Protein AF-A0A936LCN2-F1 (afdb_monomer_lite)

Sequence (114 aa):
MKDAREANDRAAILAAVRLNWRLWTIFQAELLDPNCMVPESVRANVLSLANFVDKHSVELVARPVPDKLDILISINRELAGGLNEIPEPASNDIAAAAPATRPAPAFASLTVSA

Radius of gyration: 26.69 Å; chains: 1; bounding box: 96×31×36 Å

pLDDT: mean 84.43, std 20.18, range [43.97, 98.38]

Structure (mmCIF, N/CA/C/O backbone):
data_AF-A0A936LCN2-F1
#
_entry.id   AF-A0A936LCN2-F1
#
loop_
_atom_site.group_PDB
_atom_site.id
_atom_site.type_symbol
_atom_site.label_atom_id
_atom_site.label_alt_id
_atom_site.label_comp_id
_atom_site.label_asym_id
_atom_site.label_entity_id
_atom_site.label_seq_id
_atom_site.pdbx_PDB_ins_code
_atom_site.Cartn_x
_atom_site.Cartn_y
_atom_site.Cartn_z
_atom_site.occupancy
_atom_site.B_iso_or_equiv
_atom_site.auth_seq_id
_atom_site.auth_comp_id
_atom_site.auth_asym_id
_atom_site.auth_atom_id
_atom_site.pdbx_PDB_model_num
ATOM 1 N N . MET A 1 1 ? 10.612 3.606 -1.854 1.00 94.06 1 MET A N 1
ATOM 2 C CA . MET A 1 1 ? 9.731 3.416 -3.035 1.00 94.06 1 MET A CA 1
ATOM 3 C C . MET A 1 1 ? 9.926 4.505 -4.080 1.00 94.06 1 MET A C 1
ATOM 5 O O . MET A 1 1 ? 10.122 4.135 -5.225 1.00 94.06 1 MET A O 1
ATOM 9 N N . LYS A 1 2 ? 9.922 5.800 -3.722 1.00 95.94 2 LYS A N 1
ATOM 10 C CA . LYS A 1 2 ? 10.178 6.896 -4.676 1.00 95.94 2 LYS A CA 1
ATOM 11 C C . LYS A 1 2 ? 11.494 6.719 -5.448 1.00 95.94 2 LYS A C 1
ATOM 13 O O . LYS A 1 2 ? 11.465 6.673 -6.668 1.00 95.94 2 LYS A O 1
ATOM 18 N N . ASP A 1 3 ? 12.595 6.473 -4.746 1.00 96.12 3 ASP A N 1
ATOM 19 C CA . ASP A 1 3 ? 13.901 6.280 -5.393 1.00 96.12 3 ASP A CA 1
ATOM 20 C C . ASP A 1 3 ? 13.902 5.069 -6.343 1.00 96.12 3 ASP A C 1
ATOM 22 O O . ASP A 1 3 ? 14.436 5.129 -7.442 1.00 96.12 3 ASP A O 1
ATOM 26 N N . ALA A 1 4 ? 13.227 3.978 -5.960 1.00 95.81 4 ALA A N 1
ATOM 27 C CA . ALA A 1 4 ? 13.077 2.791 -6.806 1.00 95.81 4 ALA A CA 1
ATOM 28 C C . ALA A 1 4 ? 12.235 3.063 -8.066 1.00 95.81 4 ALA A C 1
ATOM 30 O O . ALA A 1 4 ? 12.516 2.503 -9.124 1.00 95.81 4 ALA A O 1
ATOM 31 N N . ARG A 1 5 ? 11.216 3.926 -7.960 1.00 95.44 5 ARG A N 1
ATOM 32 C CA . ARG A 1 5 ? 10.415 4.389 -9.099 1.00 95.44 5 ARG A CA 1
ATOM 33 C C . ARG A 1 5 ? 11.269 5.208 -10.066 1.00 95.44 5 ARG A C 1
ATOM 35 O O . ARG A 1 5 ? 11.218 4.964 -11.264 1.00 95.44 5 ARG A O 1
ATOM 42 N N . GLU A 1 6 ? 12.040 6.162 -9.550 1.00 96.00 6 GLU A N 1
ATOM 43 C CA . GLU A 1 6 ? 12.885 7.058 -10.352 1.00 96.00 6 GLU A CA 1
ATOM 44 C C . GLU A 1 6 ? 14.044 6.317 -11.023 1.00 96.00 6 GLU A C 1
ATOM 46 O O . GLU A 1 6 ? 14.329 6.555 -12.194 1.00 96.00 6 GLU A O 1
ATOM 51 N N . ALA A 1 7 ? 14.665 5.371 -10.315 1.00 93.62 7 ALA A N 1
ATOM 52 C CA . ALA A 1 7 ? 15.737 4.543 -10.856 1.00 93.62 7 ALA A CA 1
ATOM 53 C C . ALA A 1 7 ? 15.267 3.606 -11.984 1.00 93.62 7 ALA A C 1
ATOM 55 O O . ALA A 1 7 ? 16.095 3.163 -12.776 1.00 93.62 7 ALA A O 1
ATOM 56 N N . ASN A 1 8 ? 13.965 3.285 -12.047 1.00 93.44 8 ASN A N 1
ATOM 57 C CA . ASN A 1 8 ? 13.386 2.317 -12.988 1.00 93.44 8 ASN A CA 1
ATOM 58 C C . ASN A 1 8 ? 14.168 0.985 -13.030 1.00 93.44 8 ASN A C 1
ATOM 60 O O . ASN A 1 8 ? 14.323 0.345 -14.070 1.00 93.44 8 ASN A O 1
ATOM 64 N N . ASP A 1 9 ? 14.684 0.570 -11.874 1.00 95.06 9 ASP A N 1
ATOM 65 C CA . ASP A 1 9 ? 15.412 -0.681 -11.728 1.00 95.06 9 ASP A CA 1
ATOM 66 C C . ASP A 1 9 ? 14.488 -1.765 -11.172 1.00 95.06 9 ASP A C 1
ATOM 68 O O . ASP A 1 9 ? 13.860 -1.617 -10.119 1.00 95.06 9 ASP A O 1
ATOM 72 N N . ARG A 1 10 ? 14.424 -2.900 -11.871 1.00 95.75 10 ARG A N 1
ATOM 73 C CA . ARG A 1 10 ? 13.531 -4.004 -11.510 1.00 95.75 10 ARG A CA 1
ATOM 74 C C . ARG A 1 10 ? 13.813 -4.531 -10.103 1.00 95.75 10 ARG A C 1
ATOM 76 O O . ARG A 1 10 ? 12.866 -4.835 -9.373 1.00 95.75 10 ARG A O 1
ATOM 83 N N . ALA A 1 11 ? 15.084 -4.693 -9.739 1.00 96.88 11 ALA A N 1
ATOM 84 C CA . ALA A 1 11 ? 15.455 -5.255 -8.445 1.00 96.88 11 ALA A CA 1
ATOM 85 C C . ALA A 1 11 ? 15.098 -4.288 -7.308 1.00 96.88 11 ALA A C 1
ATOM 87 O O . ALA A 1 11 ? 14.497 -4.707 -6.316 1.00 96.88 11 ALA A O 1
ATOM 88 N N . ALA A 1 12 ? 15.368 -2.995 -7.493 1.00 97.50 12 ALA A N 1
ATOM 89 C CA . ALA A 1 12 ? 14.985 -1.935 -6.571 1.00 97.50 12 ALA A CA 1
ATOM 90 C C . ALA A 1 12 ? 13.463 -1.854 -6.389 1.00 97.50 12 ALA A C 1
ATOM 92 O O . ALA A 1 12 ? 12.988 -1.756 -5.256 1.00 97.50 12 ALA A O 1
ATOM 93 N N . ILE A 1 13 ? 12.685 -1.953 -7.474 1.00 97.88 13 ILE A N 1
ATOM 94 C CA . ILE A 1 13 ? 11.214 -1.970 -7.417 1.00 97.88 13 ILE A CA 1
ATOM 95 C C . ILE A 1 13 ? 10.730 -3.165 -6.595 1.00 97.88 13 ILE A C 1
ATOM 97 O O . ILE A 1 13 ? 9.956 -2.990 -5.655 1.00 97.88 13 ILE A O 1
ATOM 101 N N . LEU A 1 14 ? 11.216 -4.373 -6.892 1.00 98.19 14 LEU A N 1
ATOM 102 C CA . LEU A 1 14 ? 10.829 -5.583 -6.161 1.00 98.19 14 LEU A CA 1
ATOM 103 C C . LEU A 1 14 ? 11.187 -5.503 -4.675 1.00 98.19 14 LEU A C 1
ATOM 105 O O . LEU A 1 14 ? 10.369 -5.868 -3.828 1.00 98.19 14 LEU A O 1
ATOM 109 N N . ALA A 1 15 ? 12.386 -5.019 -4.350 1.00 98.12 15 ALA A N 1
ATOM 110 C CA . ALA A 1 15 ? 12.816 -4.834 -2.970 1.00 98.12 15 ALA A CA 1
ATOM 111 C C . ALA A 1 15 ? 11.921 -3.823 -2.238 1.00 98.12 15 ALA A C 1
ATOM 113 O O . ALA A 1 15 ? 11.460 -4.092 -1.127 1.00 98.12 15 ALA A O 1
ATOM 114 N N . ALA A 1 16 ? 11.616 -2.694 -2.880 1.00 98.12 16 ALA A N 1
ATOM 115 C CA . ALA A 1 16 ? 10.785 -1.651 -2.298 1.00 98.12 16 ALA A CA 1
ATOM 116 C C . ALA A 1 16 ? 9.329 -2.105 -2.090 1.00 98.12 16 ALA A C 1
ATOM 118 O O . ALA A 1 16 ? 8.764 -1.826 -1.032 1.00 98.12 16 ALA A O 1
ATOM 119 N N . VAL A 1 17 ? 8.747 -2.835 -3.049 1.00 98.31 17 VAL A N 1
ATOM 120 C CA . VAL A 1 17 ? 7.390 -3.402 -2.933 1.00 98.31 17 VAL A CA 1
ATOM 121 C C . VAL A 1 17 ? 7.335 -4.439 -1.820 1.00 98.31 17 VAL A C 1
ATOM 123 O O . VAL A 1 17 ? 6.449 -4.370 -0.980 1.00 98.31 17 VAL A O 1
ATOM 126 N N . ARG A 1 18 ? 8.300 -5.364 -1.743 1.00 98.31 18 ARG A N 1
ATOM 127 C CA . ARG A 1 18 ? 8.331 -6.385 -0.679 1.00 98.31 18 ARG A CA 1
ATOM 128 C C . ARG A 1 18 ? 8.463 -5.773 0.710 1.00 98.31 18 ARG A C 1
ATOM 130 O O . ARG A 1 18 ? 7.805 -6.227 1.643 1.00 98.31 18 ARG A O 1
ATOM 137 N N . LEU A 1 19 ? 9.300 -4.745 0.848 1.00 98.19 19 LEU A N 1
ATOM 138 C CA . LEU A 1 19 ? 9.444 -4.026 2.109 1.00 98.19 19 LEU A CA 1
ATOM 139 C C . LEU A 1 19 ? 8.142 -3.313 2.495 1.00 98.19 19 LEU A C 1
ATOM 141 O O . LEU A 1 19 ? 7.707 -3.420 3.639 1.00 98.19 19 LEU A O 1
ATOM 145 N N . ASN A 1 20 ? 7.513 -2.613 1.547 1.00 98.12 20 ASN A N 1
ATOM 146 C CA . ASN A 1 20 ? 6.236 -1.948 1.788 1.00 98.12 20 ASN A CA 1
ATOM 147 C C . ASN A 1 20 ? 5.130 -2.948 2.145 1.00 98.12 20 ASN A C 1
ATOM 149 O O . ASN A 1 20 ? 4.389 -2.718 3.094 1.00 98.12 20 ASN A O 1
ATOM 153 N N . TRP A 1 21 ? 5.064 -4.073 1.441 1.00 98.25 21 TRP A N 1
ATOM 154 C CA . TRP A 1 21 ? 4.069 -5.103 1.691 1.00 98.25 21 TRP A CA 1
ATOM 155 C C . TRP A 1 21 ? 4.212 -5.699 3.097 1.00 98.25 21 TRP A C 1
ATOM 157 O O . TRP A 1 21 ? 3.233 -5.774 3.833 1.00 98.25 21 TRP A O 1
ATOM 167 N N . ARG A 1 22 ? 5.445 -5.994 3.535 1.00 98.38 22 ARG A N 1
ATOM 168 C CA . ARG A 1 22 ? 5.717 -6.447 4.909 1.00 98.38 22 ARG A CA 1
ATOM 169 C C . ARG A 1 22 ? 5.224 -5.452 5.964 1.00 98.38 22 ARG A C 1
ATOM 171 O O . ARG A 1 22 ? 4.702 -5.879 6.988 1.00 98.38 22 ARG A O 1
ATOM 178 N N . LEU A 1 23 ? 5.399 -4.148 5.736 1.00 98.00 23 LEU A N 1
ATOM 179 C CA . LEU A 1 23 ? 4.895 -3.115 6.647 1.00 98.00 23 LEU A CA 1
ATOM 180 C C . LEU A 1 23 ? 3.365 -3.172 6.760 1.00 98.00 23 LEU A C 1
ATOM 182 O O . LEU A 1 23 ? 2.827 -3.124 7.862 1.00 98.00 23 LEU A O 1
ATOM 186 N N . TRP A 1 24 ? 2.670 -3.329 5.636 1.00 98.12 24 TRP A N 1
ATOM 187 C CA . TRP A 1 24 ? 1.212 -3.431 5.619 1.00 98.12 24 TRP A CA 1
ATOM 188 C C . TRP A 1 24 ? 0.689 -4.700 6.294 1.00 98.12 24 TRP A C 1
ATOM 190 O O . TRP A 1 24 ? -0.311 -4.627 7.005 1.00 98.12 24 TRP A O 1
ATOM 200 N N . THR A 1 25 ? 1.395 -5.828 6.183 1.00 97.62 25 THR A N 1
ATOM 201 C CA . THR A 1 25 ? 1.055 -7.046 6.937 1.00 97.62 25 THR A CA 1
ATOM 202 C C . THR A 1 25 ? 1.156 -6.835 8.450 1.00 97.62 25 THR A C 1
ATOM 204 O O . THR A 1 25 ? 0.352 -7.382 9.201 1.00 97.62 25 THR A O 1
ATOM 207 N N . ILE A 1 26 ? 2.107 -6.016 8.914 1.00 97.44 26 ILE A N 1
ATOM 208 C CA . ILE A 1 26 ? 2.208 -5.653 10.335 1.00 97.44 26 ILE A CA 1
ATOM 209 C C . ILE A 1 26 ? 0.992 -4.815 10.746 1.00 97.44 26 ILE A C 1
ATOM 211 O O . ILE A 1 26 ? 0.341 -5.150 11.728 1.00 97.44 26 ILE A O 1
ATOM 215 N N . PHE A 1 27 ? 0.620 -3.789 9.969 1.00 95.69 27 PHE A N 1
ATOM 216 C CA . PHE A 1 27 ? -0.598 -3.019 10.250 1.00 95.69 27 PHE A CA 1
ATOM 217 C C . PHE A 1 27 ? -1.851 -3.897 10.282 1.00 95.69 27 PHE A C 1
ATOM 219 O O . PHE A 1 27 ? -2.667 -3.747 11.185 1.00 95.69 27 PHE A O 1
ATOM 226 N N . GLN A 1 28 ? -2.000 -4.836 9.346 1.00 97.38 28 GLN A N 1
ATOM 227 C CA . GLN A 1 28 ? -3.118 -5.781 9.365 1.00 97.38 28 GLN A CA 1
ATOM 228 C C . GLN A 1 28 ? -3.140 -6.620 10.640 1.00 97.38 28 GLN A C 1
ATOM 230 O O . GLN A 1 28 ? -4.201 -6.749 11.243 1.00 97.38 28 GLN A O 1
ATOM 235 N N . ALA A 1 29 ? -1.996 -7.168 11.059 1.00 97.50 29 ALA A N 1
ATOM 236 C CA . ALA A 1 29 ? -1.911 -7.979 12.270 1.00 97.50 29 ALA A CA 1
ATOM 237 C C . ALA A 1 29 ? -2.342 -7.186 13.516 1.00 97.50 29 ALA A C 1
ATOM 239 O O . ALA A 1 29 ? -3.202 -7.650 14.260 1.00 97.50 29 ALA A O 1
ATOM 240 N N . GLU A 1 30 ? -1.829 -5.964 13.686 1.00 96.75 30 GLU A N 1
ATOM 241 C CA . GLU A 1 30 ? -2.176 -5.090 14.817 1.00 96.75 30 GLU A CA 1
ATOM 242 C C . GLU A 1 30 ? -3.654 -4.658 14.796 1.00 96.75 30 GLU A C 1
ATOM 244 O O . GLU A 1 30 ? -4.318 -4.590 15.829 1.00 96.75 30 GLU A O 1
ATOM 249 N N . LEU A 1 31 ? -4.209 -4.378 13.612 1.00 96.31 31 LEU A N 1
ATOM 250 C CA . LEU A 1 31 ? -5.609 -3.966 13.464 1.00 96.31 31 LEU A CA 1
ATOM 251 C C . LEU A 1 31 ? -6.599 -5.121 13.637 1.00 96.31 31 LEU A C 1
ATOM 253 O O . LEU A 1 31 ? -7.771 -4.871 13.935 1.00 96.31 31 LEU A O 1
ATOM 257 N N . LEU A 1 32 ? -6.161 -6.362 13.429 1.00 96.00 32 LEU A N 1
ATOM 258 C CA . LEU A 1 32 ? -6.958 -7.569 13.648 1.00 96.00 32 LEU A CA 1
ATOM 259 C C . LEU A 1 32 ? -6.882 -8.075 15.092 1.00 96.00 32 LEU A C 1
ATOM 261 O O . LEU A 1 32 ? -7.678 -8.945 15.449 1.00 96.00 32 LEU A O 1
ATOM 265 N N . ASP A 1 33 ? -5.993 -7.527 15.927 1.00 96.50 33 ASP A N 1
ATOM 266 C CA . ASP A 1 33 ? -5.937 -7.882 17.344 1.00 96.50 33 ASP A CA 1
ATOM 267 C C . ASP A 1 33 ? -7.299 -7.597 18.021 1.00 96.50 33 ASP A C 1
ATOM 269 O O . ASP A 1 33 ? -7.857 -6.499 17.865 1.00 96.50 33 ASP A O 1
ATOM 273 N N . PRO A 1 34 ? -7.869 -8.560 18.772 1.00 93.69 34 PRO A N 1
ATOM 274 C CA . PRO A 1 34 ? -9.126 -8.363 19.496 1.00 93.69 34 PRO A CA 1
ATOM 275 C C . PRO A 1 34 ? -9.100 -7.200 20.498 1.00 93.69 34 PRO A C 1
ATOM 277 O O . PRO A 1 34 ? -10.148 -6.633 20.796 1.00 93.69 34 PRO A O 1
ATOM 280 N N . ASN A 1 35 ? -7.920 -6.831 20.996 1.00 95.31 35 ASN A N 1
ATOM 281 C CA . ASN A 1 35 ? -7.695 -5.763 21.969 1.00 95.31 35 ASN A CA 1
ATOM 282 C C . ASN A 1 35 ? -7.287 -4.433 21.312 1.00 95.31 35 ASN A C 1
ATOM 284 O O . ASN A 1 35 ? -6.910 -3.492 22.014 1.00 95.31 35 ASN A O 1
ATOM 288 N N . CYS A 1 36 ? -7.340 -4.332 19.980 1.00 93.44 36 CYS A N 1
ATOM 289 C CA . CYS A 1 36 ? -7.002 -3.110 19.257 1.00 93.44 36 CYS A CA 1
ATOM 290 C C . CYS A 1 36 ? -7.894 -1.934 19.704 1.00 93.44 36 CYS A C 1
ATOM 292 O O . CYS A 1 36 ? -9.119 -1.986 19.592 1.00 93.44 36 CYS A O 1
ATOM 294 N N . MET A 1 37 ? -7.268 -0.851 20.173 1.00 94.25 37 MET A N 1
ATOM 295 C CA . MET A 1 37 ? -7.948 0.345 20.704 1.00 94.25 37 MET A CA 1
ATOM 296 C C . MET A 1 37 ? -8.350 1.361 19.621 1.00 94.25 37 MET A C 1
ATOM 298 O O . MET A 1 37 ? -8.920 2.407 19.928 1.00 94.25 37 MET A O 1
ATOM 302 N N . VAL A 1 38 ? -8.036 1.093 18.352 1.00 93.12 38 VAL A N 1
ATOM 303 C CA . VAL A 1 38 ? -8.398 1.977 17.237 1.00 93.12 38 VAL A CA 1
ATOM 304 C C . VAL A 1 38 ? -9.917 1.901 16.999 1.00 93.12 38 VAL A C 1
ATOM 306 O O . VAL A 1 38 ? -10.463 0.794 16.999 1.00 93.12 38 VAL A O 1
ATOM 309 N N . PRO A 1 39 ? -10.619 3.028 16.757 1.00 94.75 39 PRO A N 1
ATOM 310 C CA . PRO A 1 39 ? -12.051 3.016 16.461 1.00 94.75 39 PRO A CA 1
ATOM 311 C C . PRO A 1 39 ? -12.406 2.065 15.314 1.00 94.75 39 PRO A C 1
ATOM 313 O O . PRO A 1 39 ? -11.701 2.007 14.307 1.00 94.75 39 PRO A O 1
ATOM 316 N N . GLU A 1 40 ? -13.522 1.343 15.438 1.00 93.06 40 GLU A N 1
ATOM 317 C CA . GLU A 1 40 ? -13.920 0.294 14.486 1.00 93.06 40 GLU A CA 1
ATOM 318 C C . GLU A 1 40 ? -14.020 0.801 13.039 1.00 93.06 40 GLU A C 1
ATOM 320 O O . GLU A 1 40 ? -13.536 0.146 12.117 1.00 93.06 40 GLU A O 1
ATOM 325 N N . SER A 1 41 ? -14.563 2.004 12.837 1.00 93.62 41 SER A N 1
ATOM 326 C CA . SER A 1 41 ? -14.654 2.633 11.514 1.00 93.62 41 SER A CA 1
ATOM 327 C C . SER A 1 41 ? -13.278 2.893 10.894 1.00 93.62 41 SER A C 1
ATOM 329 O O . SER A 1 41 ? -13.063 2.632 9.710 1.00 93.62 41 SER A O 1
ATOM 331 N N . VAL A 1 42 ? -12.319 3.353 11.699 1.00 93.94 42 VAL A N 1
ATOM 332 C CA . VAL A 1 42 ? -10.935 3.579 11.269 1.00 93.94 42 VAL A CA 1
ATOM 333 C C . VAL A 1 42 ? -10.261 2.242 10.963 1.00 93.94 42 VAL A C 1
ATOM 335 O O . VAL A 1 42 ? -9.645 2.107 9.906 1.00 93.94 42 VAL A O 1
ATOM 338 N N . ARG A 1 43 ? -10.443 1.223 11.815 1.00 95.50 43 ARG A N 1
ATOM 339 C CA . ARG A 1 43 ? -9.925 -0.137 1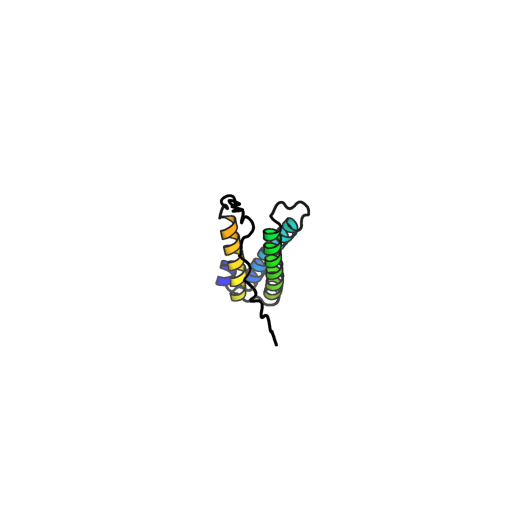1.575 1.00 95.50 43 ARG A CA 1
ATOM 340 C C . ARG A 1 43 ? -10.429 -0.702 10.251 1.00 95.50 43 ARG A C 1
ATOM 342 O O . ARG A 1 43 ? -9.619 -1.145 9.441 1.00 95.50 43 ARG A O 1
ATOM 349 N N . ALA A 1 44 ? -11.738 -0.649 10.007 1.00 95.88 44 ALA A N 1
ATOM 350 C CA . ALA A 1 44 ? -12.347 -1.152 8.779 1.00 95.88 44 ALA A CA 1
ATOM 351 C C . ALA A 1 44 ? -11.788 -0.450 7.529 1.00 95.88 44 ALA A C 1
ATOM 353 O O . ALA A 1 44 ? -11.438 -1.110 6.547 1.00 95.88 44 ALA A O 1
ATOM 354 N N . ASN A 1 45 ? -11.629 0.876 7.586 1.00 95.75 45 ASN A N 1
ATOM 355 C CA . ASN A 1 45 ? -11.061 1.654 6.487 1.00 95.75 45 ASN A CA 1
ATOM 356 C C . ASN A 1 45 ? -9.595 1.286 6.213 1.00 95.75 45 ASN A C 1
ATOM 358 O O . ASN A 1 45 ? -9.231 1.042 5.061 1.00 95.75 45 ASN A O 1
ATOM 362 N N . VAL A 1 46 ? -8.756 1.184 7.250 1.00 96.50 46 VAL A N 1
ATOM 363 C CA . VAL A 1 46 ? -7.336 0.832 7.076 1.00 96.50 46 VAL A CA 1
ATOM 364 C C . VAL A 1 46 ? -7.170 -0.625 6.627 1.00 96.50 46 VAL A C 1
ATOM 366 O O . VAL A 1 46 ? -6.333 -0.904 5.771 1.00 96.50 46 VAL A O 1
ATOM 369 N N . LEU A 1 47 ? -8.004 -1.555 7.104 1.00 97.69 47 LEU A N 1
ATOM 370 C CA . LEU A 1 47 ? -8.013 -2.942 6.619 1.00 97.69 47 LEU A CA 1
ATOM 371 C C . LEU A 1 47 ? -8.437 -3.040 5.145 1.00 97.69 47 LEU A C 1
ATOM 373 O O . LEU A 1 47 ? -7.879 -3.842 4.394 1.00 97.69 47 LEU A O 1
ATOM 377 N N . SER A 1 48 ? -9.378 -2.203 4.699 1.00 97.69 48 SER A N 1
ATOM 378 C CA . SER A 1 48 ? -9.740 -2.095 3.280 1.00 97.69 48 SER A CA 1
ATOM 379 C C . SER A 1 48 ? -8.555 -1.622 2.426 1.00 97.69 48 SER A C 1
ATOM 381 O O . SER A 1 48 ? -8.251 -2.231 1.396 1.00 97.69 48 SER A O 1
ATOM 383 N N . LEU A 1 49 ? -7.822 -0.603 2.891 1.00 97.56 49 LEU A N 1
ATOM 384 C CA . LEU A 1 49 ? -6.586 -0.153 2.241 1.00 97.56 49 LEU A CA 1
ATOM 385 C C . LEU A 1 49 ? -5.525 -1.255 2.211 1.00 97.56 49 LEU A C 1
ATOM 387 O O . LEU A 1 49 ? -4.904 -1.471 1.173 1.00 97.56 49 LEU A O 1
ATOM 391 N N . ALA A 1 50 ? -5.354 -1.995 3.303 1.00 98.06 50 ALA A N 1
ATOM 392 C CA . ALA A 1 50 ? -4.387 -3.080 3.361 1.00 98.06 50 ALA A CA 1
ATOM 393 C C . ALA A 1 50 ? -4.703 -4.189 2.342 1.00 98.06 50 ALA A C 1
ATOM 395 O O . ALA A 1 50 ? -3.821 -4.617 1.602 1.00 98.06 50 ALA A O 1
ATOM 396 N N . ASN A 1 51 ? -5.980 -4.566 2.203 1.00 97.94 51 ASN A N 1
ATOM 397 C CA . ASN A 1 51 ? -6.424 -5.506 1.168 1.00 97.94 51 ASN A CA 1
ATOM 398 C C . ASN A 1 51 ? -6.129 -5.006 -0.256 1.00 97.94 51 ASN A C 1
ATOM 400 O O . ASN A 1 51 ? -5.818 -5.803 -1.146 1.00 97.94 51 ASN A O 1
ATOM 404 N N . PHE A 1 52 ? -6.261 -3.699 -0.503 1.00 98.31 52 PHE A N 1
ATOM 405 C CA . PHE A 1 52 ? -5.875 -3.101 -1.781 1.00 98.31 52 PHE A CA 1
ATOM 406 C C . PHE A 1 52 ? -4.358 -3.196 -1.999 1.00 98.31 52 PHE A C 1
ATOM 408 O O . PHE A 1 52 ? -3.922 -3.649 -3.060 1.00 98.31 52 PHE A O 1
ATOM 415 N N . VAL A 1 53 ? -3.563 -2.823 -0.991 1.00 98.31 53 VAL A N 1
ATOM 416 C CA . VAL A 1 53 ? -2.097 -2.860 -1.062 1.00 98.31 53 VAL A CA 1
ATOM 417 C C . VAL A 1 53 ? -1.585 -4.278 -1.293 1.00 98.31 53 VAL A C 1
ATOM 419 O O . VAL A 1 53 ? -0.690 -4.447 -2.117 1.00 98.31 53 VAL A O 1
ATOM 422 N N . ASP A 1 54 ? -2.171 -5.294 -0.661 1.00 98.19 54 ASP A N 1
ATOM 423 C CA . ASP A 1 54 ? -1.803 -6.697 -0.881 1.00 98.19 54 ASP A CA 1
ATOM 424 C C . ASP A 1 54 ? -1.992 -7.107 -2.343 1.00 98.19 54 ASP A C 1
ATOM 426 O O . ASP A 1 54 ? -1.056 -7.577 -2.996 1.00 98.19 54 ASP A O 1
ATOM 430 N N . LYS A 1 55 ? -3.196 -6.885 -2.887 1.00 98.19 55 LYS A N 1
ATOM 431 C CA . LYS A 1 55 ? -3.530 -7.232 -4.278 1.00 98.19 55 LYS A CA 1
ATOM 432 C C . LYS A 1 55 ? -2.603 -6.523 -5.262 1.00 98.19 55 LYS A C 1
ATOM 434 O O . LYS A 1 55 ? -2.064 -7.154 -6.172 1.00 98.19 55 LYS A O 1
ATOM 439 N N . HIS A 1 56 ? -2.384 -5.227 -5.049 1.00 98.19 56 HIS A N 1
ATOM 440 C CA . HIS A 1 56 ? -1.532 -4.409 -5.907 1.00 98.19 56 HIS A CA 1
ATOM 441 C C . HIS A 1 56 ? -0.050 -4.795 -5.790 1.00 98.19 56 HIS A C 1
ATOM 443 O O . HIS A 1 56 ? 0.669 -4.830 -6.788 1.00 98.19 56 HIS A O 1
ATOM 449 N N . SER A 1 57 ? 0.408 -5.158 -4.589 1.00 97.94 57 SER A N 1
ATOM 450 C CA . SER A 1 57 ? 1.774 -5.636 -4.343 1.00 97.94 57 SER A CA 1
ATOM 451 C C . SER A 1 57 ? 2.036 -6.973 -5.029 1.00 97.94 57 SER A C 1
ATOM 453 O O . SER A 1 57 ? 3.081 -7.133 -5.659 1.00 97.94 57 SER A O 1
ATOM 455 N N . VAL A 1 58 ? 1.087 -7.914 -4.977 1.00 97.69 58 VAL A N 1
ATOM 456 C CA . VAL A 1 58 ? 1.172 -9.189 -5.712 1.00 97.69 58 VAL A CA 1
ATOM 457 C C . VAL A 1 58 ? 1.299 -8.940 -7.215 1.00 97.69 58 VAL A C 1
ATOM 459 O O . VAL A 1 58 ? 2.176 -9.516 -7.865 1.00 97.69 58 VAL A O 1
ATOM 462 N N . GLU A 1 59 ? 0.475 -8.046 -7.765 1.00 97.06 59 GLU A N 1
ATOM 463 C CA . GLU A 1 59 ? 0.536 -7.680 -9.181 1.00 97.06 59 GLU A CA 1
ATOM 464 C C . GLU A 1 59 ? 1.896 -7.069 -9.557 1.00 97.06 59 GLU A C 1
ATOM 466 O O . GLU A 1 59 ? 2.500 -7.467 -10.555 1.00 97.06 59 GLU A O 1
ATOM 471 N N . LEU A 1 60 ? 2.413 -6.152 -8.738 1.00 96.94 60 LEU A N 1
ATOM 472 C CA . LEU A 1 60 ? 3.724 -5.524 -8.923 1.00 96.94 60 LEU A CA 1
ATOM 473 C C . LEU A 1 60 ? 4.885 -6.511 -8.792 1.00 96.94 60 LEU A C 1
ATOM 475 O O . LEU A 1 60 ? 5.877 -6.371 -9.502 1.00 96.94 60 LEU A O 1
ATOM 479 N N . VAL A 1 61 ? 4.795 -7.509 -7.912 1.00 96.81 61 VAL A N 1
ATOM 480 C CA . VAL A 1 61 ? 5.823 -8.554 -7.798 1.00 96.81 61 VAL A CA 1
ATOM 481 C C . VAL A 1 61 ? 5.831 -9.443 -9.042 1.00 96.81 61 VAL A C 1
ATOM 483 O O . VAL A 1 61 ? 6.907 -9.784 -9.541 1.00 96.81 61 VAL A O 1
ATOM 486 N N . ALA A 1 62 ? 4.655 -9.777 -9.578 1.00 96.88 62 ALA A N 1
ATOM 487 C CA . ALA A 1 62 ? 4.532 -10.531 -10.823 1.00 96.88 62 ALA A CA 1
ATOM 488 C C . ALA A 1 62 ? 5.016 -9.713 -12.034 1.00 96.88 62 ALA A C 1
ATOM 490 O O . ALA A 1 62 ? 5.783 -10.206 -12.867 1.00 96.88 62 ALA A O 1
ATOM 491 N N . ARG A 1 63 ? 4.617 -8.438 -12.112 1.00 96.12 63 ARG A N 1
ATOM 492 C CA . ARG A 1 63 ? 4.996 -7.501 -13.175 1.00 96.12 63 ARG A CA 1
ATOM 493 C C . ARG A 1 63 ? 5.440 -6.146 -12.596 1.00 96.12 63 ARG A C 1
ATOM 495 O O . ARG A 1 63 ? 4.637 -5.219 -12.508 1.00 96.12 63 ARG A O 1
ATOM 502 N N . PRO A 1 64 ? 6.737 -6.008 -12.277 1.00 95.12 64 PRO A N 1
ATOM 503 C CA . PRO A 1 64 ? 7.346 -4.743 -11.877 1.00 95.12 64 PRO A CA 1
ATOM 504 C C . PRO A 1 64 ? 7.197 -3.673 -12.957 1.00 95.12 64 PRO A C 1
ATOM 506 O O . PRO A 1 64 ? 7.821 -3.765 -14.013 1.00 95.12 64 PRO A O 1
ATOM 509 N N . VAL A 1 65 ? 6.362 -2.671 -12.683 1.00 95.50 65 VAL A N 1
ATOM 510 C CA . VAL A 1 65 ? 6.167 -1.479 -13.516 1.00 95.50 65 VAL A CA 1
ATOM 511 C C . VAL A 1 65 ? 6.339 -0.259 -12.609 1.00 95.50 65 VAL A C 1
ATOM 513 O O . VAL A 1 65 ? 5.602 -0.163 -11.627 1.00 95.50 65 VAL A O 1
ATOM 516 N N . PRO A 1 66 ? 7.273 0.664 -12.899 1.00 95.44 66 PRO A N 1
ATOM 517 C CA . PRO A 1 66 ? 7.560 1.806 -12.028 1.00 95.44 66 PRO A CA 1
ATOM 518 C C . PRO A 1 66 ? 6.331 2.657 -11.726 1.00 95.44 66 PRO A C 1
ATOM 520 O O . PRO A 1 66 ? 6.078 2.961 -10.566 1.00 95.44 66 PRO A O 1
ATOM 523 N N . ASP A 1 67 ? 5.525 2.967 -12.742 1.00 96.06 67 ASP A N 1
ATOM 524 C CA . ASP A 1 67 ? 4.344 3.833 -12.608 1.00 96.06 67 ASP A CA 1
ATOM 525 C C . ASP A 1 67 ? 3.298 3.251 -11.651 1.00 96.06 67 ASP A C 1
ATOM 527 O O . ASP A 1 67 ? 2.554 3.971 -10.992 1.00 96.06 67 ASP A O 1
ATOM 531 N N . LYS A 1 68 ? 3.273 1.923 -11.488 1.00 95.25 68 LYS A N 1
ATOM 532 C CA . LYS A 1 68 ? 2.382 1.280 -10.518 1.00 95.25 68 LYS A CA 1
ATOM 533 C C . LYS A 1 68 ? 2.817 1.510 -9.070 1.00 95.25 68 LYS A C 1
ATOM 535 O O . LYS A 1 68 ? 2.019 1.256 -8.174 1.00 95.25 68 LYS A O 1
ATOM 540 N N . LEU A 1 69 ? 4.024 2.012 -8.808 1.00 97.69 69 LEU A N 1
ATOM 541 C CA . LEU A 1 69 ? 4.428 2.429 -7.463 1.00 97.69 69 LEU A CA 1
ATOM 542 C C . LEU A 1 69 ? 3.748 3.724 -7.015 1.00 97.69 69 LEU A C 1
ATOM 544 O O . LEU A 1 69 ? 3.667 3.956 -5.809 1.00 97.69 69 LEU A O 1
ATOM 548 N N . ASP A 1 70 ? 3.243 4.545 -7.940 1.00 97.75 70 ASP A N 1
ATOM 549 C CA . ASP A 1 70 ? 2.678 5.857 -7.607 1.00 97.75 70 ASP A CA 1
ATOM 550 C C . ASP A 1 70 ? 1.502 5.767 -6.650 1.00 97.75 70 ASP A C 1
ATOM 552 O O . ASP A 1 70 ? 1.434 6.518 -5.677 1.00 97.75 70 ASP A O 1
ATOM 556 N N . ILE A 1 71 ? 0.620 4.792 -6.862 1.00 97.88 71 ILE A N 1
ATOM 557 C CA . ILE A 1 71 ? -0.534 4.610 -5.987 1.00 97.88 71 ILE A CA 1
ATOM 558 C C . ILE A 1 71 ? -0.119 4.164 -4.578 1.00 97.88 71 ILE A C 1
ATOM 560 O O . ILE A 1 71 ? -0.660 4.670 -3.600 1.00 97.88 71 ILE A O 1
ATOM 564 N N . LEU A 1 72 ? 0.896 3.300 -4.442 1.00 98.12 72 LEU A N 1
ATOM 565 C CA . LEU A 1 72 ? 1.412 2.886 -3.129 1.00 98.12 72 LEU A CA 1
ATOM 566 C C . LEU A 1 72 ? 2.113 4.045 -2.407 1.00 98.12 72 LEU A C 1
ATOM 568 O O . LEU A 1 72 ? 1.997 4.191 -1.190 1.00 98.12 72 LEU A O 1
ATOM 572 N N . ILE A 1 73 ? 2.837 4.884 -3.152 1.00 98.12 73 ILE A N 1
ATOM 573 C CA . ILE A 1 73 ? 3.476 6.092 -2.617 1.00 98.12 73 ILE A CA 1
ATOM 574 C C . ILE A 1 73 ? 2.414 7.088 -2.141 1.00 98.12 73 ILE A C 1
ATOM 576 O O . ILE A 1 73 ? 2.556 7.638 -1.049 1.00 98.12 73 ILE A O 1
ATOM 580 N N . SER A 1 74 ? 1.366 7.307 -2.939 1.00 98.19 74 SER A N 1
ATOM 581 C CA . SER A 1 74 ? 0.260 8.202 -2.597 1.00 98.19 74 SER A CA 1
ATOM 582 C C . SER A 1 74 ? -0.469 7.723 -1.345 1.00 98.19 74 SER A C 1
ATOM 584 O O . SER A 1 74 ? -0.555 8.487 -0.391 1.00 98.19 74 SER A O 1
ATOM 586 N N . ILE A 1 75 ? -0.872 6.450 -1.276 1.00 97.62 75 ILE A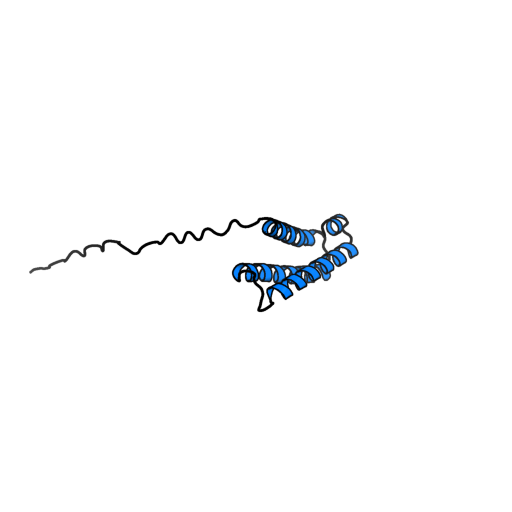 N 1
ATOM 587 C CA . ILE A 1 75 ? -1.554 5.890 -0.096 1.00 97.62 75 ILE A CA 1
ATOM 588 C C . ILE A 1 75 ? -0.726 6.090 1.177 1.00 97.62 75 ILE A C 1
ATOM 590 O O . ILE A 1 75 ? -1.246 6.572 2.179 1.00 97.62 75 ILE A O 1
ATOM 594 N N . ASN A 1 76 ? 0.570 5.765 1.148 1.00 96.31 76 ASN A N 1
ATOM 595 C CA . ASN A 1 76 ? 1.419 5.944 2.326 1.00 96.31 76 ASN A CA 1
ATOM 596 C C . ASN A 1 76 ? 1.576 7.421 2.719 1.00 96.31 76 ASN A C 1
ATOM 598 O O . ASN A 1 76 ? 1.721 7.717 3.903 1.00 96.31 76 ASN A O 1
ATOM 602 N N . ARG A 1 77 ? 1.577 8.343 1.745 1.00 96.62 77 ARG A N 1
ATOM 603 C CA . ARG A 1 77 ? 1.659 9.787 2.002 1.00 96.62 77 ARG A CA 1
ATOM 604 C C . ARG A 1 77 ? 0.378 10.306 2.646 1.00 96.62 77 ARG A C 1
ATOM 606 O O . ARG A 1 77 ? 0.480 11.000 3.650 1.00 96.62 77 ARG A O 1
ATOM 613 N N . GLU A 1 78 ? -0.786 9.954 2.106 1.00 95.12 78 GLU A N 1
ATOM 614 C CA . GLU A 1 78 ? -2.079 10.373 2.663 1.00 95.12 78 GLU A CA 1
ATOM 615 C C . GLU A 1 78 ? -2.291 9.788 4.063 1.00 95.12 78 GLU A C 1
ATOM 617 O O . GLU A 1 78 ? -2.678 10.503 4.985 1.00 95.12 78 GLU A O 1
ATOM 622 N N . LEU A 1 79 ? -1.942 8.510 4.264 1.00 93.94 79 LEU A N 1
ATOM 623 C CA . LEU A 1 79 ? -2.008 7.879 5.582 1.00 93.94 79 LEU A CA 1
ATOM 624 C C . LEU A 1 79 ? -1.083 8.578 6.588 1.00 93.94 79 LEU A C 1
ATOM 626 O O . LEU A 1 79 ? -1.498 8.868 7.705 1.00 93.94 79 LEU A O 1
ATOM 630 N N . ALA A 1 80 ? 0.158 8.886 6.195 1.00 93.44 80 ALA A N 1
ATOM 631 C CA . ALA A 1 80 ? 1.076 9.638 7.046 1.00 93.44 80 ALA A CA 1
ATOM 632 C C . ALA A 1 80 ? 0.566 11.059 7.334 1.00 93.44 80 ALA A C 1
ATOM 634 O O . ALA A 1 80 ? 0.760 11.550 8.442 1.00 93.44 80 ALA A O 1
ATOM 635 N N . GLY A 1 81 ? -0.085 11.713 6.369 1.00 93.50 81 GLY A N 1
ATOM 636 C CA . GLY A 1 81 ? -0.746 13.004 6.567 1.00 93.50 81 GLY A CA 1
ATOM 637 C C . GLY A 1 81 ? -1.787 12.930 7.681 1.00 93.50 81 GLY A C 1
ATOM 638 O O . GLY A 1 81 ? -1.653 13.629 8.681 1.00 93.50 81 GLY A O 1
ATOM 639 N N . GLY A 1 82 ? -2.734 11.995 7.571 1.00 90.31 82 GLY A N 1
ATOM 640 C CA . GLY A 1 82 ? -3.786 11.815 8.575 1.00 90.31 82 GLY A CA 1
ATOM 641 C C . GLY A 1 82 ? -3.276 11.409 9.963 1.00 90.31 82 GLY A C 1
ATOM 642 O O . GLY A 1 82 ? -3.884 11.770 10.960 1.00 90.31 82 GLY A O 1
ATOM 643 N N . LEU A 1 83 ? -2.149 10.693 10.060 1.00 87.81 83 LEU A N 1
ATOM 644 C CA . LEU A 1 83 ? -1.534 10.349 11.353 1.00 87.81 83 LEU A CA 1
ATOM 645 C C . LEU A 1 83 ? -0.776 11.516 12.004 1.00 87.81 83 LEU A C 1
ATOM 647 O O . LEU A 1 83 ? -0.576 11.508 13.216 1.00 87.81 83 LEU A O 1
ATOM 651 N N . ASN A 1 84 ? -0.319 12.487 11.209 1.00 88.38 84 ASN A N 1
ATOM 652 C CA . ASN A 1 84 ? 0.336 13.694 11.719 1.00 88.38 84 ASN A CA 1
ATOM 653 C C . ASN A 1 84 ? -0.674 14.774 12.127 1.00 88.38 84 ASN A C 1
ATOM 655 O O . ASN A 1 84 ? -0.332 15.676 12.892 1.00 88.38 84 ASN A O 1
ATOM 659 N N . GLU A 1 85 ? -1.905 14.691 11.629 1.00 84.06 85 GLU A N 1
ATOM 660 C CA . GLU A 1 85 ? -3.009 15.510 12.105 1.00 84.06 85 GLU A CA 1
ATOM 661 C C . GLU A 1 85 ? -3.491 14.953 13.449 1.00 84.06 85 GLU A C 1
ATOM 663 O O . GLU A 1 85 ? -4.071 13.873 13.524 1.00 84.06 85 GLU A O 1
ATOM 668 N N . ILE A 1 86 ? -3.232 15.682 14.539 1.00 62.88 86 ILE A N 1
ATOM 669 C CA . ILE A 1 86 ? -3.852 15.395 15.836 1.00 62.88 86 ILE A CA 1
ATOM 670 C C . ILE A 1 86 ? -5.316 15.818 15.710 1.00 62.88 86 ILE A C 1
ATOM 672 O O . ILE A 1 86 ? -5.570 17.013 15.533 1.00 62.88 86 ILE A O 1
ATOM 676 N N . PRO A 1 87 ? -6.288 14.895 15.801 1.00 60.38 87 PRO A N 1
ATOM 677 C CA . PRO A 1 87 ? -7.681 15.292 15.790 1.00 60.38 87 PRO A CA 1
ATOM 678 C C . PRO A 1 87 ? -7.956 16.088 17.068 1.00 60.38 87 PRO A C 1
ATOM 680 O O . PRO A 1 87 ? -7.751 15.583 18.174 1.00 60.38 87 PRO A O 1
ATOM 683 N N . GLU A 1 88 ? -8.432 17.325 16.921 1.00 59.88 88 GLU A N 1
ATOM 684 C CA . GLU A 1 88 ? -9.185 17.992 17.985 1.00 59.88 88 GLU A CA 1
ATOM 685 C C . GLU A 1 88 ? -10.272 17.013 18.464 1.00 59.88 88 GLU A C 1
ATOM 687 O O . GLU A 1 88 ? -10.903 16.353 17.625 1.00 59.88 88 GLU A O 1
ATOM 692 N N . PRO A 1 89 ? -10.474 16.848 19.785 1.00 53.59 89 PRO A N 1
ATOM 693 C CA . PRO A 1 89 ? -11.465 15.914 20.295 1.00 53.59 89 PRO A CA 1
ATOM 694 C C . PRO A 1 89 ? -12.803 16.244 19.644 1.00 53.59 89 PRO A C 1
ATOM 696 O O . PRO A 1 89 ? -13.259 17.383 19.714 1.00 53.59 89 PRO A O 1
ATOM 699 N N . ALA A 1 90 ? -13.391 15.250 18.973 1.00 55.19 90 ALA A N 1
ATOM 700 C CA . ALA A 1 90 ? -14.668 15.387 18.296 1.00 55.19 90 ALA A CA 1
ATOM 701 C C . ALA A 1 90 ? -15.673 15.994 19.279 1.00 55.19 90 ALA A C 1
ATOM 703 O O . ALA A 1 90 ? -16.132 15.315 20.202 1.00 55.19 90 ALA A O 1
ATOM 704 N N . SER A 1 91 ? -15.970 17.286 19.109 1.00 50.53 91 SER A N 1
ATOM 705 C CA . SER A 1 91 ? -17.035 17.943 19.846 1.00 50.53 91 SER A CA 1
ATOM 706 C C . SER A 1 91 ? -18.303 17.250 19.394 1.00 50.53 91 SER A C 1
ATOM 708 O O . SER A 1 91 ? -18.775 17.426 18.271 1.00 50.53 91 SER A O 1
ATOM 710 N N . ASN A 1 92 ? -18.768 16.341 20.241 1.00 53.47 92 ASN A N 1
ATOM 711 C CA . ASN A 1 92 ? -19.967 15.562 20.041 1.00 53.47 92 ASN A CA 1
ATOM 712 C C . ASN A 1 92 ? -21.149 16.511 20.273 1.00 53.47 92 ASN A C 1
ATOM 714 O O . ASN A 1 92 ? -21.860 16.395 21.270 1.00 53.47 92 ASN A O 1
ATOM 718 N N . ASP A 1 93 ? -21.333 17.481 19.372 1.00 46.72 93 ASP A N 1
ATOM 719 C CA . ASP A 1 93 ? -22.559 18.260 19.268 1.00 46.72 93 ASP A CA 1
ATOM 720 C C . ASP A 1 93 ? -23.634 17.325 18.716 1.00 46.72 93 A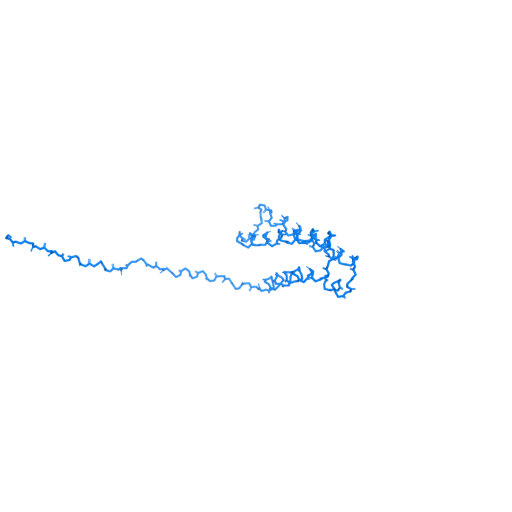SP A C 1
ATOM 722 O O . ASP A 1 93 ? -24.068 17.383 17.564 1.00 46.72 93 ASP A O 1
ATOM 726 N N . ILE A 1 94 ? -24.101 16.447 19.601 1.00 48.81 94 ILE A N 1
ATOM 727 C CA . ILE A 1 94 ? -25.461 15.941 19.570 1.00 48.81 94 ILE A CA 1
ATOM 728 C C . ILE A 1 94 ? -26.331 17.153 19.917 1.00 48.81 94 ILE A C 1
ATOM 730 O O . ILE A 1 94 ? -26.844 17.290 21.028 1.00 48.81 94 ILE A O 1
ATOM 734 N N . ALA A 1 95 ? -26.466 18.075 18.962 1.00 44.59 95 ALA A N 1
ATOM 735 C CA . ALA A 1 95 ? -27.544 19.038 18.976 1.00 44.59 95 ALA A CA 1
ATOM 736 C C . ALA A 1 95 ? -28.826 18.214 18.880 1.00 44.59 95 ALA A C 1
ATOM 738 O O . ALA A 1 95 ? -29.204 17.714 17.820 1.00 44.59 95 ALA A O 1
ATOM 739 N N . ALA A 1 96 ? -29.427 18.003 20.048 1.00 49.03 96 ALA A N 1
ATOM 740 C CA . ALA A 1 96 ? -30.707 17.368 20.239 1.00 49.03 96 ALA A CA 1
ATOM 741 C C . ALA A 1 96 ? -31.733 17.998 19.288 1.00 49.03 96 ALA A C 1
ATOM 743 O O . ALA A 1 96 ? -32.300 19.056 19.561 1.00 49.03 96 ALA A O 1
ATOM 744 N N . ALA A 1 97 ? -31.989 17.331 18.165 1.00 44.53 97 ALA A N 1
ATOM 745 C CA . ALA A 1 97 ? -33.182 17.562 17.376 1.00 44.53 97 ALA A CA 1
ATOM 746 C C . ALA A 1 97 ? -34.364 17.023 18.194 1.00 44.53 97 ALA A C 1
ATOM 748 O O . ALA A 1 97 ? -34.717 15.845 18.131 1.00 44.53 97 ALA A O 1
ATOM 749 N N . ALA A 1 98 ? -34.913 17.896 19.037 1.00 48.16 98 ALA A N 1
ATOM 750 C CA . ALA A 1 98 ? -36.150 17.677 19.767 1.00 48.16 98 ALA A CA 1
ATOM 751 C C . ALA A 1 98 ? -37.299 17.285 18.807 1.00 48.16 98 ALA A C 1
ATOM 753 O O . ALA A 1 98 ? -37.310 17.704 17.644 1.00 48.16 98 ALA A O 1
ATOM 754 N N . PRO A 1 99 ? -38.281 16.489 19.267 1.00 47.16 99 PRO A N 1
ATOM 755 C CA . PRO A 1 99 ? -39.314 15.949 18.398 1.00 47.16 99 PRO A CA 1
ATOM 756 C C . PRO A 1 99 ? -40.414 16.976 18.073 1.00 47.16 99 PRO A C 1
ATOM 758 O O . PRO A 1 99 ? -40.913 17.675 18.944 1.00 47.16 99 PRO A O 1
ATOM 761 N N . ALA A 1 100 ? -40.823 16.947 16.801 1.00 48.44 100 ALA A N 1
ATOM 762 C CA . ALA A 1 100 ? -4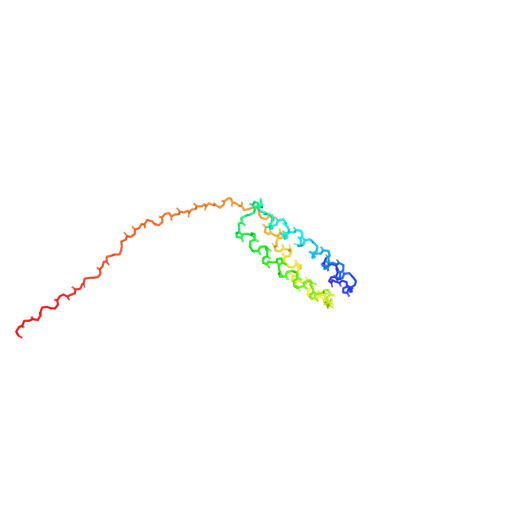2.158 17.193 16.245 1.00 48.44 100 ALA A CA 1
ATOM 763 C C . ALA A 1 100 ? -42.899 18.521 16.520 1.00 48.44 100 ALA 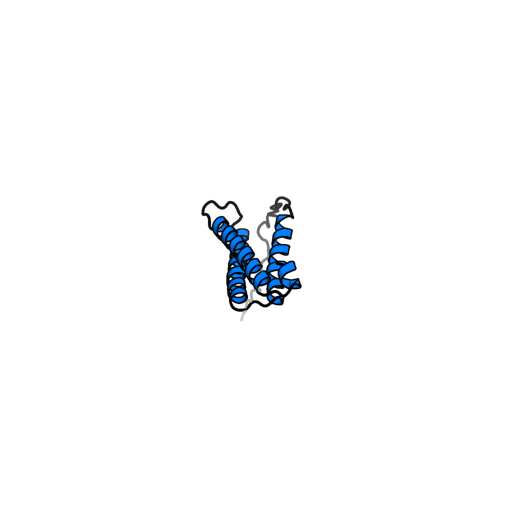A C 1
ATOM 765 O O . ALA A 1 100 ? -43.362 18.803 17.618 1.00 48.44 100 ALA A O 1
ATOM 766 N N . THR A 1 101 ? -43.272 19.201 15.429 1.00 43.97 101 THR A N 1
ATOM 767 C CA . THR A 1 101 ? -44.693 19.483 15.128 1.00 43.97 101 THR A CA 1
ATOM 768 C C . THR A 1 101 ? -44.852 19.875 13.654 1.00 43.97 101 THR A C 1
ATOM 770 O O . THR A 1 101 ? -44.531 20.986 13.247 1.00 43.97 101 THR A O 1
ATOM 773 N N . ARG A 1 102 ? -45.364 18.960 12.821 1.00 46.88 102 ARG A N 1
ATOM 774 C CA . ARG A 1 102 ? -46.058 19.339 11.578 1.00 46.88 102 ARG A CA 1
ATOM 775 C C . ARG A 1 102 ? -47.556 19.363 11.887 1.00 46.88 102 ARG A C 1
ATOM 777 O O . ARG A 1 102 ? -48.041 18.361 12.413 1.00 46.88 102 ARG A O 1
ATOM 784 N N . PRO A 1 103 ? -48.300 20.432 11.568 1.00 47.50 103 PRO A N 1
ATOM 785 C CA . PRO A 1 103 ? -49.752 20.377 11.636 1.00 47.50 103 PRO A CA 1
ATOM 786 C C . PRO A 1 103 ? -50.280 19.495 10.493 1.00 47.50 103 PRO A C 1
ATOM 788 O O . PRO A 1 103 ? -49.801 19.570 9.360 1.00 47.50 103 PRO A O 1
ATOM 791 N N . ALA A 1 104 ? -51.242 18.627 10.808 1.00 54.66 104 ALA A N 1
ATOM 792 C CA . ALA A 1 104 ? -51.943 17.794 9.834 1.00 54.66 104 ALA A CA 1
ATOM 793 C C . ALA A 1 104 ? -52.830 18.655 8.907 1.00 54.66 104 ALA A C 1
ATOM 795 O O . ALA A 1 104 ? -53.388 19.654 9.370 1.00 54.66 104 ALA A O 1
ATOM 796 N N . PRO A 1 105 ? -53.007 18.293 7.622 1.00 46.59 105 PRO A N 1
ATOM 797 C CA . PRO A 1 105 ? -53.925 19.003 6.740 1.00 46.59 105 PRO A CA 1
ATOM 798 C C . PRO A 1 105 ? -55.382 18.628 7.057 1.00 46.59 105 PRO A C 1
ATOM 800 O O . PRO A 1 105 ? -55.707 17.466 7.299 1.00 46.59 105 PRO A O 1
ATOM 803 N N . ALA A 1 106 ? -56.263 19.629 7.046 1.00 52.16 106 ALA A 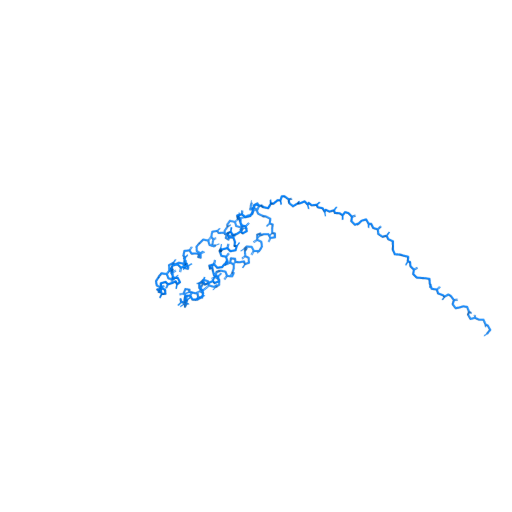N 1
ATOM 804 C CA . ALA A 1 106 ? -57.698 19.467 7.243 1.00 52.16 106 ALA A CA 1
ATOM 805 C C . ALA A 1 106 ? -58.340 18.773 6.029 1.00 52.16 106 ALA A C 1
ATOM 807 O O . ALA A 1 106 ? -58.280 19.285 4.912 1.00 52.16 106 ALA A O 1
ATOM 808 N N . PHE A 1 107 ? -58.981 17.622 6.245 1.00 47.47 107 PHE A N 1
ATOM 809 C CA . PHE A 1 107 ? -59.846 17.001 5.244 1.00 47.47 107 PHE A CA 1
ATOM 810 C C . PHE A 1 107 ? -61.202 17.716 5.220 1.00 47.47 107 PHE A C 1
ATOM 812 O O . PHE A 1 107 ? -61.925 17.747 6.216 1.00 47.47 107 PHE A O 1
ATOM 819 N N . ALA A 1 108 ? -61.542 18.292 4.066 1.00 53.94 108 ALA A N 1
ATOM 820 C CA . ALA A 1 108 ? -62.857 18.850 3.789 1.00 53.94 108 ALA A CA 1
ATOM 821 C C . ALA A 1 108 ? -63.916 17.735 3.808 1.00 53.94 108 ALA A C 1
ATOM 823 O O . ALA A 1 108 ? -63.840 16.781 3.034 1.00 53.94 108 ALA A O 1
ATOM 824 N N . SER A 1 109 ? -64.907 17.856 4.692 1.00 48.97 109 SER A N 1
ATOM 825 C CA . SER A 1 109 ? -66.088 16.992 4.684 1.00 48.97 109 SER A CA 1
ATOM 826 C C . SER A 1 109 ? -67.054 17.470 3.599 1.00 48.97 109 SER A C 1
ATOM 828 O O . SER A 1 109 ? -67.644 18.541 3.713 1.00 48.97 109 SER A O 1
ATOM 830 N N . LEU A 1 110 ? -67.204 16.675 2.540 1.00 51.03 110 LEU A N 1
ATOM 831 C CA . LEU A 1 110 ? -68.300 16.784 1.580 1.00 51.03 110 LEU A CA 1
ATOM 832 C C . LEU A 1 110 ? -69.546 16.145 2.204 1.00 51.03 110 LEU A C 1
ATOM 834 O O . LEU A 1 110 ? -69.662 14.923 2.252 1.00 51.03 110 LEU A O 1
ATOM 838 N N . THR A 1 111 ? -70.483 16.960 2.684 1.00 51.59 111 THR A N 1
ATOM 839 C CA . THR A 1 111 ? -71.859 16.513 2.931 1.00 51.59 111 THR A CA 1
ATOM 840 C C . THR A 1 111 ? -72.647 16.648 1.636 1.00 51.59 111 THR A C 1
ATOM 842 O O . THR A 1 111 ? -72.942 17.762 1.203 1.00 51.59 111 THR A O 1
ATOM 845 N N . VAL A 1 112 ? -72.966 15.514 1.015 1.00 45.44 112 VAL A N 1
ATOM 846 C CA . VAL A 1 112 ? -74.001 15.424 -0.018 1.00 45.44 112 VAL A CA 1
ATOM 847 C C . VAL A 1 112 ? -75.359 15.347 0.688 1.00 45.44 112 VAL A C 1
ATOM 849 O O . VAL A 1 112 ? -75.521 14.563 1.622 1.00 45.44 112 VAL A O 1
ATOM 852 N N . SER A 1 113 ? -76.312 16.171 0.258 1.00 48.59 113 SER A N 1
ATOM 853 C CA . SER A 1 113 ? -77.725 16.095 0.642 1.00 48.59 113 SER A CA 1
ATOM 854 C C . SER A 1 113 ? -78.585 16.218 -0.613 1.00 48.59 113 SER A C 1
ATOM 856 O O . SER A 1 113 ? -78.278 17.049 -1.469 1.00 48.59 113 SER A O 1
ATOM 858 N N . ALA A 1 114 ? -79.685 15.456 -0.594 1.00 47.41 114 ALA A N 1
ATOM 859 C CA . ALA A 1 114 ? -80.741 15.247 -1.595 1.00 47.41 114 ALA A CA 1
ATOM 860 C C . ALA A 1 114 ? -80.473 14.138 -2.624 1.00 47.41 114 ALA A C 1
ATOM 862 O O . ALA A 1 114 ? -79.623 14.320 -3.520 1.00 47.41 114 ALA A O 1
#

Foldseek 3Di:
DVVCLVVVDLVSLLVVLVVLLVVLVVVLVQLPPPPNPDDPVVSVVSVVVNVVSNVLSVVCNVPPDSVSCPVVVVVVVVVVVVVVDDDDPPPPPPVPPDDDDDDDDDDDDDDDDD

Secondary structure (DSSP, 8-state):
-HHHHHHT-HHHHHHHHHHHHHHHHHHHHHHH-TT--S-HHHHHHHHHHHHHHHHHHHHHHHS--GGGHHHHHHHHHHHHHHHHS-PPP------------PPPPPPP------